Protein AF-A0A1J3ICI2-F1 (afdb_monomer)

Sequence (135 aa):
VYHFISNQNRPDQAFTTVRAKKTGKANAASGKIYVTIPPDHFGPIPPENDPIRNQGVLVGEFWADRLDCRQWGTHFPHVAGIAGQADYGSQSVTLSGGYADDEDHGEWFLYTGSGGRDLSGNKRTNKVQSSDQKF

Foldseek 3Di:
DDDDDDLVRFAPAWDADPPDPDDDNPRTAAGHQQFDDDLADADFFALVRRVPPSHGDDPPDDDPALSRCCSSSQHVDRQDQFRDDPVRDTRGGDDDPQDPPWADPPVDIDDDDDDQDDCPPPRRHDPDRNGDDDD

InterPro domains:
  IPR003105 SRA-YDG [PF02182] (54-135)
  IPR003105 SRA-YDG [PS51015] (52-135)
  IPR003105 SRA-YDG [SM00466] (47-133)
  IPR015947 PUA-like superfamily [SSF88697] (26-135)
  IPR036987 SRA-YDG superfamily [G3DSA:2.30.280.10] (23-135)
  IPR045134 UHRF1/2-like [PTHR14140] (3-135)

Organism: Noccaea caerulescens (NCBI:txid107243)

Radius of gyration: 16.66 Å; Cα contacts (8 Å, |Δi|>4): 184; chains: 1; bounding box: 38×37×40 Å

pLDDT: mean 94.21, std 7.14, range [47.41, 98.44]

Solvent-accessible surface area (backbone atoms only — not comparable to full-atom values): 8809 Å² total; per-residue (Å²): 135,87,83,82,75,56,58,89,77,39,51,85,52,67,43,69,56,96,81,44,87,52,74,76,73,82,46,36,44,63,28,27,58,62,41,67,69,60,99,80,49,71,74,80,53,50,31,89,32,18,81,82,77,59,67,35,64,59,94,87,72,83,62,96,45,46,45,56,34,24,20,60,58,70,38,67,50,69,76,60,49,64,34,67,44,96,92,81,47,69,54,33,75,57,93,75,81,84,50,91,78,47,43,84,68,84,91,51,67,49,79,67,80,71,77,20,48,74,45,74,90,82,45,92,72,58,96,57,78,74,49,80,64,73,136

Secondary structure (DSSP, 8-state):
------GGGS-SS-B--TT--SSGGGGPBP--------TT--S---GGG-TTTSS---TT---SSHHHHHHTTS---SS-SEEEETTTEEEEE---S-STT-EE-SS-EE-PPS--S--TTT-S--SS--S----

Structure (mmCIF, N/CA/C/O backbone):
data_AF-A0A1J3ICI2-F1
#
_entry.id   AF-A0A1J3ICI2-F1
#
loop_
_atom_site.group_PDB
_atom_site.id
_atom_site.type_symbol
_atom_site.label_atom_id
_atom_site.label_alt_id
_atom_site.label_comp_id
_atom_site.label_asym_id
_atom_site.label_entity_id
_atom_site.label_seq_id
_atom_site.pdbx_PDB_ins_code
_atom_site.Cartn_x
_atom_site.Cartn_y
_atom_site.Cartn_z
_atom_site.occupancy
_atom_site.B_iso_or_equiv
_atom_site.auth_seq_id
_atom_site.auth_comp_id
_atom_site.auth_asym_id
_atom_site.auth_atom_id
_atom_site.pdbx_PDB_model_num
ATOM 1 N N . VAL A 1 1 ? 18.390 8.713 20.439 1.00 47.41 1 VAL A N 1
ATOM 2 C CA . VAL A 1 1 ? 17.157 8.334 21.166 1.00 47.41 1 VAL A CA 1
ATOM 3 C C . VAL A 1 1 ? 16.081 7.995 20.143 1.00 47.41 1 VAL A C 1
ATOM 5 O O . VAL A 1 1 ? 15.664 8.881 19.402 1.00 47.41 1 VAL A O 1
ATOM 8 N N . TYR A 1 2 ? 15.715 6.718 20.014 1.00 47.56 2 TYR A N 1
ATOM 9 C CA . TYR A 1 2 ? 14.548 6.307 19.227 1.00 47.56 2 TYR A CA 1
ATOM 10 C C . TYR A 1 2 ? 13.304 6.576 20.077 1.00 47.56 2 TYR A C 1
ATOM 12 O O . TYR A 1 2 ? 13.127 5.957 21.120 1.00 47.56 2 TYR A O 1
ATOM 20 N N . HIS A 1 3 ? 12.474 7.535 19.671 1.00 65.88 3 HIS A N 1
ATOM 21 C CA . HIS A 1 3 ? 11.192 7.786 20.325 1.00 65.88 3 HIS A CA 1
ATOM 22 C C . HIS A 1 3 ? 10.152 6.846 19.715 1.00 65.88 3 HIS A C 1
ATOM 24 O O . HIS A 1 3 ? 9.651 7.098 18.620 1.00 65.88 3 HIS A O 1
ATOM 30 N N . PHE A 1 4 ? 9.867 5.738 20.394 1.00 76.12 4 PHE A N 1
ATOM 31 C CA . PHE A 1 4 ? 8.740 4.880 20.046 1.00 76.12 4 PHE A CA 1
ATOM 32 C C . PHE A 1 4 ? 7.447 5.512 20.576 1.00 76.12 4 PHE A C 1
ATOM 34 O O . PHE A 1 4 ? 7.332 5.780 21.770 1.00 76.12 4 PHE A O 1
ATOM 41 N N . ILE A 1 5 ? 6.482 5.756 19.688 1.00 79.56 5 ILE A N 1
ATOM 42 C CA . ILE A 1 5 ? 5.136 6.217 20.047 1.00 79.56 5 ILE A CA 1
ATOM 43 C C . ILE A 1 5 ? 4.195 5.026 19.887 1.00 79.56 5 ILE A C 1
ATOM 45 O O . ILE A 1 5 ? 4.022 4.516 18.772 1.00 79.56 5 ILE A O 1
ATOM 49 N N . SER A 1 6 ? 3.596 4.589 20.997 1.00 87.56 6 SER A N 1
ATOM 50 C CA . SER A 1 6 ? 2.562 3.552 20.986 1.00 87.56 6 SER A CA 1
ATOM 51 C C . SER A 1 6 ? 1.370 3.997 20.136 1.00 87.56 6 SER A C 1
ATOM 53 O O . SER A 1 6 ? 1.089 5.189 20.020 1.00 87.56 6 SER A O 1
ATOM 55 N N . ASN A 1 7 ? 0.648 3.048 19.538 1.00 91.12 7 ASN A N 1
ATOM 56 C CA . ASN A 1 7 ? -0.457 3.375 18.634 1.00 91.12 7 ASN A CA 1
ATOM 57 C C . ASN A 1 7 ? -1.531 4.264 19.290 1.00 91.12 7 ASN A C 1
ATOM 59 O O . ASN A 1 7 ? -2.015 5.198 18.663 1.00 91.12 7 ASN A O 1
ATOM 63 N N . GLN A 1 8 ? -1.848 4.020 20.567 1.00 88.31 8 GLN A N 1
ATOM 64 C CA . GLN A 1 8 ? -2.853 4.791 21.311 1.00 88.31 8 GLN A CA 1
ATOM 65 C C . GLN A 1 8 ? -2.457 6.254 21.543 1.00 88.31 8 GLN A C 1
ATOM 67 O O . GLN A 1 8 ? -3.330 7.093 21.724 1.00 88.31 8 GLN A O 1
ATOM 72 N N . ASN A 1 9 ? -1.158 6.558 21.503 1.00 91.81 9 ASN A N 1
ATOM 73 C CA . ASN A 1 9 ? -0.630 7.907 21.698 1.00 91.81 9 ASN A CA 1
ATOM 74 C C . ASN A 1 9 ? -0.414 8.651 20.370 1.00 91.81 9 ASN A C 1
ATOM 76 O O . ASN A 1 9 ? 0.126 9.758 20.368 1.00 91.81 9 ASN A O 1
ATOM 80 N N . ARG A 1 10 ? -0.769 8.044 19.230 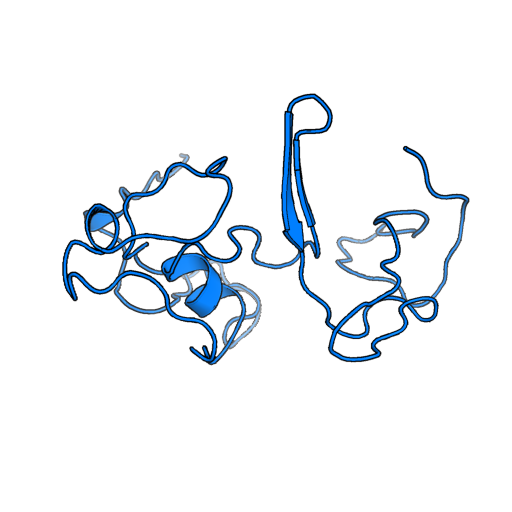1.00 92.88 10 ARG A N 1
ATOM 81 C CA . ARG A 1 10 ? -0.707 8.717 17.930 1.00 92.88 10 ARG A CA 1
ATOM 82 C C . ARG A 1 10 ? -1.951 9.585 17.731 1.00 92.88 10 ARG A C 1
ATOM 84 O O . ARG A 1 10 ? -3.032 9.178 18.148 1.00 92.88 10 ARG A O 1
ATOM 91 N N . PRO A 1 11 ? -1.816 10.744 17.067 1.00 94.94 11 PRO A N 1
ATOM 92 C CA . PRO A 1 11 ? -2.971 11.540 16.672 1.00 94.94 11 PRO A CA 1
ATOM 93 C C . PRO A 1 11 ? -3.835 10.783 15.657 1.00 94.94 11 PRO A C 1
ATOM 95 O O . PRO A 1 11 ? -3.353 9.888 14.960 1.00 94.94 11 PRO A O 1
ATOM 98 N N . ASP A 1 12 ? -5.098 11.184 15.539 1.00 95.00 12 ASP A N 1
ATOM 99 C CA . ASP A 1 12 ? -6.051 10.584 14.599 1.00 95.00 12 ASP A CA 1
ATOM 100 C C . ASP A 1 12 ? -5.674 10.807 13.134 1.00 95.00 12 ASP A C 1
ATOM 102 O O . ASP A 1 12 ? -6.020 10.017 12.272 1.00 95.00 12 ASP A O 1
ATOM 106 N N . GLN A 1 13 ? -4.939 11.869 12.832 1.00 94.56 13 GLN A N 1
ATOM 107 C CA . GLN A 1 13 ? -4.531 12.195 11.470 1.00 94.56 13 GLN A CA 1
ATOM 108 C C . GLN A 1 13 ? -3.021 12.058 11.315 1.00 94.56 13 GLN A C 1
ATOM 110 O O . GLN A 1 13 ? -2.262 12.121 12.289 1.00 94.56 13 GLN A O 1
ATOM 115 N N . ALA A 1 14 ? -2.568 11.898 10.073 1.00 94.50 14 ALA A N 1
ATOM 116 C CA . ALA A 1 14 ? -1.150 11.988 9.756 1.00 94.50 14 ALA A CA 1
ATOM 117 C C . ALA A 1 14 ? -0.544 13.300 10.283 1.00 94.50 14 ALA A C 1
ATOM 119 O O . ALA A 1 14 ? -1.146 14.370 10.182 1.00 94.50 14 ALA A O 1
ATOM 120 N N . PHE A 1 15 ? 0.671 13.222 10.823 1.00 94.00 15 PHE A N 1
ATOM 121 C CA . PHE A 1 15 ? 1.302 14.341 11.520 1.00 94.00 15 PHE A CA 1
ATOM 122 C C . PHE A 1 15 ? 2.764 14.507 11.123 1.00 94.00 15 PHE A C 1
ATOM 124 O O . PHE A 1 15 ? 3.460 13.550 10.784 1.00 94.00 15 PHE A O 1
ATOM 131 N N . THR A 1 16 ? 3.258 15.738 11.193 1.00 93.88 16 THR A N 1
ATOM 132 C CA . THR A 1 16 ? 4.672 16.062 10.985 1.00 93.88 16 THR A CA 1
ATOM 133 C C . THR A 1 16 ? 5.360 16.351 12.312 1.00 93.88 16 THR A C 1
ATOM 135 O O . THR A 1 16 ? 4.728 16.726 13.295 1.00 93.88 16 THR A O 1
ATOM 138 N N . 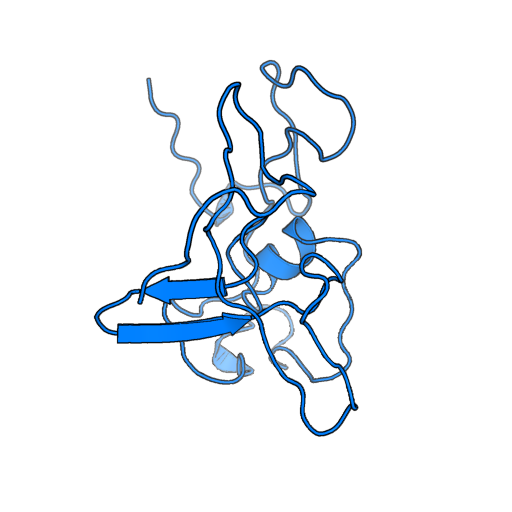THR A 1 17 ? 6.683 16.219 12.334 1.00 90.00 17 THR A N 1
ATOM 139 C CA . THR A 1 17 ? 7.510 16.662 13.466 1.00 90.00 17 THR A CA 1
ATOM 140 C C . THR A 1 17 ? 8.324 17.885 13.064 1.00 90.00 17 THR A C 1
ATOM 142 O O . THR A 1 17 ? 8.454 18.183 11.878 1.00 90.00 17 THR A O 1
ATOM 145 N N . VAL A 1 18 ? 8.975 18.531 14.033 1.00 91.06 18 VAL A N 1
ATOM 146 C CA . VAL A 1 18 ? 9.925 19.635 13.786 1.00 91.06 18 VAL A CA 1
ATOM 147 C C . VAL A 1 18 ? 11.100 19.254 12.869 1.00 91.06 18 VAL A C 1
ATOM 149 O O . VAL A 1 18 ? 11.820 20.124 12.397 1.00 91.06 18 VAL A O 1
ATOM 152 N N . ARG A 1 19 ? 11.313 17.955 12.605 1.00 89.56 19 ARG A N 1
ATOM 153 C CA . ARG A 1 19 ? 12.342 17.454 11.678 1.00 89.56 19 ARG A CA 1
ATOM 154 C C . ARG A 1 19 ? 11.880 17.412 10.219 1.00 89.56 19 ARG A C 1
ATOM 156 O O . ARG A 1 19 ? 12.698 17.116 9.347 1.00 89.56 19 ARG A O 1
ATOM 163 N N . ALA A 1 20 ? 10.592 17.626 9.949 1.00 92.44 20 ALA A N 1
ATOM 164 C CA . ALA A 1 20 ? 10.063 17.618 8.593 1.00 92.44 20 ALA A CA 1
ATOM 165 C C . ALA A 1 20 ? 10.727 18.731 7.770 1.00 92.44 20 ALA A C 1
ATOM 167 O O . ALA A 1 20 ? 10.742 19.890 8.171 1.00 92.44 20 ALA A O 1
ATOM 168 N N . LYS A 1 21 ? 11.295 18.361 6.619 1.00 93.00 21 LYS A N 1
ATOM 169 C CA . LYS A 1 21 ? 11.944 19.307 5.697 1.00 93.00 21 LYS A CA 1
ATOM 170 C C . LYS A 1 21 ? 11.001 19.762 4.587 1.00 93.00 21 LYS A C 1
ATOM 172 O O . LYS A 1 21 ? 11.202 20.820 4.006 1.00 93.00 21 LYS A O 1
ATOM 177 N N . LYS A 1 22 ? 10.008 18.934 4.263 1.00 91.88 22 LYS A N 1
ATOM 178 C CA . LYS A 1 22 ? 8.977 19.201 3.261 1.00 91.88 22 LYS A CA 1
ATOM 179 C C . LYS A 1 22 ? 7.641 19.468 3.941 1.00 91.88 22 LYS A C 1
ATOM 181 O O . LYS A 1 22 ? 7.339 18.870 4.972 1.00 91.88 22 LYS A O 1
ATOM 186 N N . THR A 1 23 ? 6.857 20.345 3.330 1.00 90.25 23 THR A N 1
ATOM 187 C CA . THR A 1 23 ? 5.504 20.690 3.765 1.00 90.25 23 THR A CA 1
ATOM 188 C C . THR A 1 23 ? 4.500 19.587 3.416 1.00 90.25 23 THR A C 1
ATOM 190 O O . THR A 1 23 ? 4.791 18.660 2.651 1.00 90.25 23 THR A O 1
ATOM 193 N N . GLY A 1 24 ? 3.303 19.683 3.999 1.00 91.56 24 GLY A N 1
ATOM 194 C CA . GLY A 1 24 ? 2.229 18.714 3.793 1.00 91.56 24 GLY A CA 1
ATOM 195 C C . GLY A 1 24 ? 2.590 17.313 4.296 1.00 91.56 24 GLY A C 1
ATOM 196 O O . GLY A 1 24 ? 3.344 17.149 5.255 1.00 91.56 24 GLY A O 1
ATOM 197 N N . LYS A 1 25 ? 2.059 16.283 3.627 1.00 93.38 25 LYS A N 1
ATOM 198 C CA . LYS A 1 25 ? 2.222 14.878 4.038 1.00 93.38 25 LYS A CA 1
ATOM 199 C C . LYS A 1 25 ? 3.514 14.210 3.534 1.00 93.38 25 LYS A C 1
ATOM 201 O O . LYS A 1 2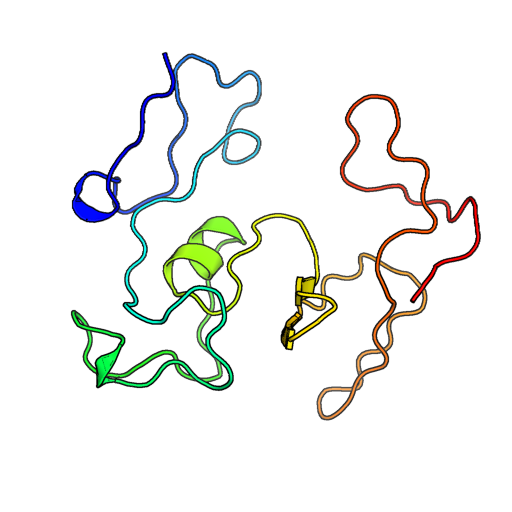5 ? 3.789 13.066 3.879 1.00 93.38 25 LYS A O 1
ATOM 206 N N . ALA A 1 26 ? 4.373 14.919 2.794 1.00 92.88 26 ALA A N 1
ATOM 207 C CA . ALA A 1 26 ? 5.595 14.348 2.207 1.00 92.88 26 ALA A CA 1
ATOM 208 C C . ALA A 1 26 ? 6.624 13.853 3.245 1.00 92.88 26 ALA A C 1
ATOM 210 O O . ALA A 1 26 ? 7.430 12.965 2.960 1.00 92.88 26 ALA A O 1
ATOM 211 N N . ASN A 1 27 ? 6.641 14.446 4.441 1.00 93.88 27 ASN A N 1
ATOM 212 C CA . ASN A 1 27 ? 7.458 14.005 5.579 1.00 93.88 27 ASN A CA 1
ATOM 213 C C . ASN A 1 27 ? 6.599 13.681 6.812 1.00 93.88 27 ASN A C 1
ATOM 215 O O . ASN A 1 27 ? 7.105 13.698 7.936 1.00 93.88 27 ASN A O 1
ATOM 219 N N . ALA A 1 28 ? 5.307 13.413 6.608 1.00 94.12 28 ALA A N 1
ATOM 220 C CA . ALA A 1 28 ? 4.417 13.033 7.691 1.00 94.12 28 ALA A CA 1
ATOM 221 C C . ALA A 1 28 ? 4.617 11.567 8.093 1.00 94.12 28 ALA A C 1
ATOM 223 O O . ALA A 1 28 ? 4.990 10.708 7.289 1.00 94.12 28 ALA A O 1
ATOM 224 N N . ALA A 1 29 ? 4.343 11.294 9.362 1.00 92.38 29 ALA A N 1
ATOM 225 C CA . ALA A 1 29 ? 4.122 9.962 9.884 1.00 92.38 29 ALA A CA 1
ATOM 226 C C . ALA A 1 29 ? 2.619 9.652 9.872 1.00 92.38 29 ALA A C 1
ATOM 228 O O . ALA A 1 29 ? 1.781 10.548 9.965 1.00 92.38 29 ALA A O 1
ATOM 229 N N . SER A 1 30 ? 2.292 8.364 9.776 1.00 93.56 30 SER A N 1
ATOM 230 C CA . SER A 1 30 ? 0.918 7.876 9.915 1.00 93.56 30 SER A CA 1
ATOM 231 C C . SER A 1 30 ? 0.354 8.224 11.286 1.00 93.56 30 SER A C 1
ATOM 233 O O . SER A 1 30 ? 1.066 8.100 12.288 1.00 93.56 30 SER A O 1
ATOM 235 N N . GLY A 1 31 ? -0.934 8.557 11.323 1.00 95.50 31 GLY A N 1
ATOM 236 C CA . GLY A 1 31 ? -1.696 8.645 12.561 1.00 95.50 31 GLY A CA 1
ATOM 237 C C . GLY A 1 31 ? -1.931 7.276 13.208 1.00 95.50 31 GLY A C 1
ATOM 238 O O . GLY A 1 31 ? -1.243 6.282 12.916 1.00 95.50 31 GLY A O 1
ATOM 239 N N . LYS A 1 32 ? -2.906 7.247 14.112 1.00 96.25 32 LYS A N 1
ATOM 240 C CA . LYS A 1 32 ? -3.390 6.061 14.816 1.00 96.25 32 LYS A CA 1
ATOM 241 C C . LYS A 1 32 ? -3.921 5.013 13.842 1.00 96.25 32 LYS A C 1
ATOM 243 O O . LYS A 1 32 ? -4.696 5.325 12.949 1.00 96.25 32 LYS A O 1
ATOM 248 N N . ILE A 1 33 ? -3.520 3.764 14.032 1.00 97.06 33 ILE A N 1
ATOM 249 C CA . ILE A 1 33 ? -4.100 2.618 13.331 1.00 97.06 33 ILE A CA 1
ATOM 250 C C . ILE A 1 33 ? -5.411 2.270 14.024 1.00 97.06 33 ILE A C 1
ATOM 252 O O . ILE A 1 33 ? -5.420 2.056 15.239 1.00 97.06 33 ILE A O 1
ATOM 256 N N . TYR A 1 34 ? -6.498 2.280 13.263 1.00 97.12 34 TYR A N 1
ATOM 257 C CA . TYR A 1 34 ? -7.856 2.075 13.758 1.00 97.12 34 TYR A CA 1
ATOM 258 C C . TYR A 1 34 ? -8.226 0.606 13.874 1.00 97.12 34 TYR A C 1
ATOM 260 O O . TYR A 1 34 ? -9.072 0.260 14.691 1.00 97.12 34 TYR A O 1
ATOM 268 N N . VAL A 1 35 ? -7.553 -0.243 13.104 1.00 97.69 35 VAL A N 1
ATOM 269 C CA . VAL A 1 35 ? -7.802 -1.680 13.078 1.00 97.69 35 VAL A CA 1
ATOM 270 C C . VAL A 1 35 ? -6.813 -2.448 13.949 1.00 97.69 35 VAL A C 1
ATOM 272 O O . VAL A 1 35 ? -5.716 -1.966 14.247 1.00 97.69 35 VAL A O 1
ATOM 275 N N . THR A 1 36 ? -7.195 -3.655 14.358 1.00 97.69 36 THR A N 1
ATOM 276 C CA . THR A 1 36 ? -6.386 -4.511 15.244 1.00 97.69 36 THR A CA 1
ATOM 277 C C . THR A 1 36 ? -5.772 -5.723 14.546 1.00 97.69 36 THR A C 1
ATOM 279 O O . THR A 1 36 ? -5.152 -6.546 15.217 1.00 97.69 36 THR A O 1
ATOM 282 N N . ILE A 1 37 ? -5.907 -5.830 13.218 1.00 98.25 37 ILE A N 1
ATOM 283 C CA . ILE A 1 37 ? -5.250 -6.891 12.447 1.00 98.25 37 ILE A CA 1
ATOM 284 C C . ILE A 1 37 ? -3.719 -6.826 12.591 1.00 98.25 37 ILE A C 1
ATOM 286 O O . ILE A 1 37 ? -3.151 -5.728 12.700 1.00 98.25 37 ILE A O 1
ATOM 290 N N . PRO A 1 38 ? -3.024 -7.976 12.573 1.00 96.94 38 PRO A N 1
ATOM 291 C CA . PRO A 1 38 ? -1.571 -7.980 12.526 1.00 96.94 38 PRO A CA 1
ATOM 292 C C . PRO A 1 38 ? -1.054 -7.476 11.158 1.00 96.94 38 PRO A C 1
ATOM 294 O O . PRO A 1 38 ? -1.790 -7.494 10.169 1.00 96.94 38 PRO A O 1
ATOM 297 N N . PRO A 1 39 ? 0.208 -7.006 11.066 1.00 94.50 39 PRO A N 1
ATOM 298 C CA . PRO A 1 39 ? 0.771 -6.466 9.822 1.00 94.50 39 PRO A CA 1
ATOM 299 C C . PRO A 1 39 ? 0.813 -7.441 8.639 1.00 94.50 39 PRO A C 1
ATOM 301 O O . PRO A 1 39 ? 0.952 -7.005 7.499 1.00 94.50 39 PRO A O 1
ATOM 304 N N . ASP A 1 40 ? 0.747 -8.735 8.926 1.00 96.44 40 ASP A N 1
ATOM 305 C CA . ASP A 1 40 ? 0.834 -9.865 8.006 1.00 96.44 40 ASP A CA 1
ATOM 306 C C . ASP A 1 40 ? -0.523 -10.572 7.803 1.00 96.44 40 ASP A C 1
ATOM 308 O O . ASP A 1 40 ? -0.580 -11.667 7.246 1.00 96.44 40 ASP A O 1
ATOM 312 N N . HIS A 1 41 ? -1.625 -9.939 8.220 1.00 98.00 41 HIS A N 1
ATOM 313 C CA . HIS A 1 41 ? -2.989 -10.440 8.034 1.00 98.00 41 HIS A CA 1
ATOM 314 C C . HIS A 1 41 ? -3.341 -10.647 6.559 1.00 98.00 41 HIS A C 1
ATOM 316 O O . HIS A 1 41 ? -3.213 -9.727 5.752 1.00 98.00 41 HIS A O 1
ATOM 322 N N . PHE A 1 42 ? -3.851 -11.832 6.222 1.00 98.25 42 PHE A N 1
ATOM 323 C CA . PHE A 1 42 ? -4.402 -12.129 4.902 1.00 98.25 42 PHE A CA 1
ATOM 324 C C . PHE A 1 42 ? -5.922 -11.976 4.879 1.00 98.25 42 PHE A C 1
ATOM 326 O O . PHE A 1 42 ? -6.622 -12.424 5.786 1.00 98.25 42 PHE A O 1
ATOM 333 N N . GLY A 1 43 ? -6.433 -11.435 3.773 1.00 97.81 43 GLY A N 1
ATOM 334 C CA . GLY A 1 43 ? -7.865 -11.307 3.525 1.00 97.81 43 GLY A CA 1
ATOM 335 C C . GLY A 1 43 ? -8.462 -9.983 4.017 1.00 97.81 43 GLY A C 1
ATOM 336 O O . GLY A 1 43 ? -7.730 -9.050 4.358 1.00 97.81 43 GLY A O 1
ATOM 337 N N . PRO A 1 44 ? -9.801 -9.867 4.005 1.00 98.06 44 PRO A N 1
ATOM 338 C CA . PRO A 1 44 ? -10.490 -8.651 4.422 1.00 98.06 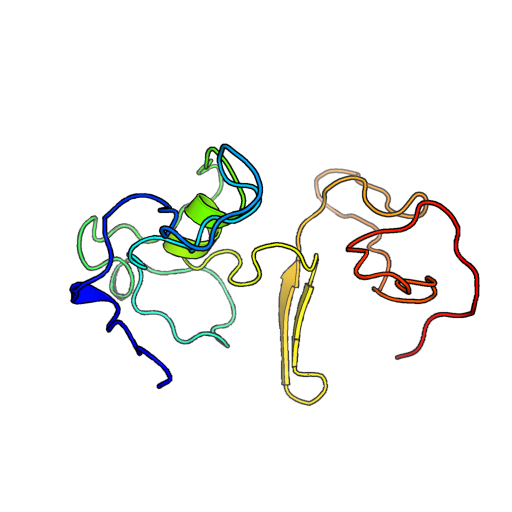44 PRO A CA 1
ATOM 339 C C . PRO A 1 44 ? -10.276 -8.373 5.912 1.00 98.06 44 PRO A C 1
ATOM 341 O O . PRO A 1 44 ? -9.988 -9.279 6.695 1.00 98.06 44 PRO A O 1
ATOM 344 N N . ILE A 1 45 ? -10.454 -7.113 6.308 1.00 98.44 45 ILE A N 1
ATOM 345 C CA . ILE A 1 45 ? -10.455 -6.712 7.717 1.00 98.44 45 ILE A CA 1
ATOM 346 C C . ILE A 1 45 ? -11.882 -6.859 8.252 1.00 98.44 45 ILE A C 1
ATOM 348 O O . ILE A 1 45 ? -12.759 -6.111 7.806 1.00 98.44 45 ILE A O 1
ATOM 352 N N . PRO A 1 46 ? -12.140 -7.794 9.178 1.00 98.12 46 PRO A N 1
ATOM 353 C CA . PRO A 1 46 ? -13.491 -8.095 9.630 1.00 98.12 46 PRO A CA 1
ATOM 354 C C . PRO A 1 46 ? -13.942 -7.171 10.789 1.00 98.12 46 PRO A C 1
ATOM 356 O O . PRO A 1 46 ? -13.113 -6.457 11.367 1.00 98.12 46 PRO A O 1
ATOM 359 N N . PRO A 1 47 ? -15.245 -7.156 11.140 1.00 98.38 47 PRO A N 1
ATOM 360 C CA . PRO A 1 47 ? -15.809 -6.339 12.222 1.00 98.38 47 PRO A CA 1
ATOM 361 C C . PRO A 1 47 ? -15.073 -6.412 13.560 1.00 98.38 47 PRO A C 1
ATOM 363 O O . PRO A 1 47 ? -14.831 -5.379 14.182 1.00 98.38 47 PRO A O 1
ATOM 366 N N . GLU A 1 48 ? -14.644 -7.602 13.976 1.00 98.12 48 GLU A N 1
ATOM 367 C CA . GLU A 1 48 ? -13.910 -7.834 15.223 1.00 98.12 48 GLU A CA 1
ATOM 368 C C . GLU A 1 48 ? -12.552 -7.121 15.272 1.00 98.12 48 GLU A C 1
ATOM 370 O O . GLU A 1 48 ? -12.013 -6.873 16.355 1.00 98.12 48 GLU A O 1
ATOM 375 N N . ASN A 1 49 ? -12.009 -6.756 14.106 1.00 98.31 49 ASN A N 1
ATOM 376 C CA . ASN A 1 49 ? -10.784 -5.983 13.995 1.00 98.31 49 ASN A CA 1
ATOM 377 C C . ASN A 1 49 ? -11.009 -4.485 13.783 1.00 98.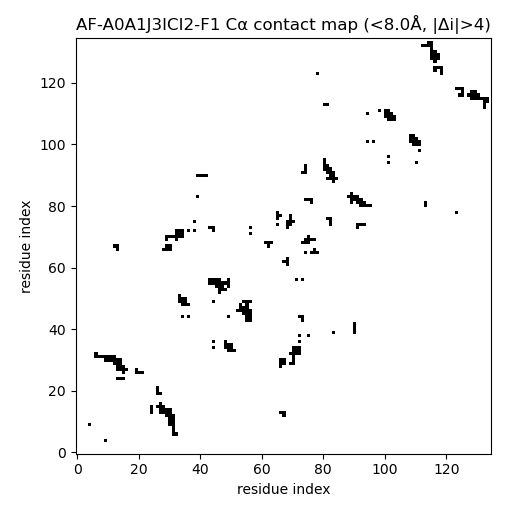31 49 ASN A C 1
ATOM 379 O O . ASN A 1 49 ? -10.028 -3.747 13.705 1.00 98.31 49 ASN A O 1
ATOM 383 N N . ASP A 1 50 ? -12.257 -4.027 13.738 1.00 97.50 50 ASP A N 1
ATOM 384 C CA . ASP A 1 50 ? -12.647 -2.619 13.732 1.00 97.50 50 ASP A CA 1
ATOM 385 C C . ASP A 1 50 ? -13.345 -2.279 15.063 1.00 97.50 50 ASP A C 1
ATOM 387 O O . ASP A 1 50 ? -14.573 -2.214 15.136 1.00 97.50 50 ASP A O 1
ATOM 391 N N . PRO A 1 51 ? -12.584 -2.064 16.150 1.00 96.25 51 PRO A N 1
ATOM 392 C CA . PRO A 1 51 ? -13.133 -1.945 17.500 1.00 96.25 51 PRO A CA 1
ATOM 393 C C . PRO A 1 51 ? -14.024 -0.714 17.714 1.00 96.25 51 PRO A C 1
ATOM 395 O O . PRO A 1 51 ? -14.673 -0.618 18.752 1.00 96.25 51 PRO A O 1
ATOM 398 N N . ILE A 1 52 ? -14.019 0.250 16.787 1.00 93.94 52 ILE A N 1
ATOM 399 C CA . ILE A 1 52 ? -14.793 1.490 16.915 1.00 93.94 52 ILE A CA 1
ATOM 400 C C . ILE A 1 52 ? -16.089 1.397 16.113 1.00 93.94 52 ILE A C 1
ATOM 402 O O . ILE A 1 52 ? -17.149 1.717 16.650 1.00 93.94 52 ILE A O 1
ATOM 406 N N . ARG A 1 53 ? -16.023 0.982 14.840 1.00 96.75 53 ARG A N 1
ATOM 407 C CA . ARG A 1 53 ? -17.212 0.939 13.970 1.00 96.75 53 ARG A CA 1
ATOM 408 C C . ARG A 1 53 ? -17.904 -0.424 13.992 1.00 96.75 53 ARG A C 1
ATOM 410 O O . ARG A 1 53 ? -19.082 -0.492 13.663 1.00 96.75 53 ARG A O 1
ATOM 417 N N . ASN A 1 54 ? -17.190 -1.489 14.373 1.00 97.81 54 ASN A N 1
ATOM 418 C CA . ASN A 1 54 ? -17.667 -2.876 14.383 1.00 97.81 54 ASN A CA 1
ATOM 419 C C . ASN A 1 54 ? -18.314 -3.297 13.047 1.00 97.81 54 ASN A C 1
ATOM 421 O O . ASN A 1 54 ? -19.346 -3.965 13.022 1.00 97.81 54 ASN A O 1
ATOM 425 N N . GLN A 1 55 ? -17.720 -2.865 11.930 1.00 97.69 55 GLN A N 1
ATOM 426 C CA . GLN A 1 55 ? -18.188 -3.185 10.573 1.00 97.69 55 GLN A CA 1
ATOM 427 C C . GLN A 1 55 ? -17.103 -3.833 9.699 1.00 97.69 55 GLN A C 1
ATOM 429 O O . GLN A 1 55 ? -17.423 -4.482 8.708 1.00 97.69 55 GLN A O 1
ATOM 434 N N . GLY A 1 56 ? -15.828 -3.670 10.067 1.00 97.94 56 GLY A N 1
ATOM 435 C CA . GLY A 1 56 ? -14.685 -4.062 9.250 1.00 97.94 56 GLY A CA 1
ATOM 436 C C . GLY A 1 56 ? -14.312 -2.975 8.245 1.00 97.94 56 GLY A C 1
ATOM 437 O O . GLY A 1 56 ? -14.731 -1.824 8.369 1.00 97.94 56 GLY A O 1
ATOM 438 N N . VAL A 1 57 ? -13.504 -3.330 7.249 1.00 98.06 57 VAL A N 1
ATOM 439 C CA . VAL A 1 57 ? -13.252 -2.461 6.091 1.00 98.06 57 VAL A CA 1
ATOM 440 C C . VAL A 1 57 ? -13.964 -3.045 4.884 1.00 98.06 57 VAL A C 1
ATOM 442 O O . VAL A 1 57 ? -13.664 -4.162 4.458 1.00 98.06 57 VAL A O 1
ATOM 445 N N . LEU A 1 58 ? -14.915 -2.286 4.347 1.00 97.94 58 LEU A N 1
ATOM 446 C CA . LEU A 1 58 ? -15.772 -2.724 3.253 1.00 97.94 58 LEU A CA 1
ATOM 447 C C . LEU A 1 58 ? -15.172 -2.367 1.888 1.00 97.94 58 LEU A C 1
ATOM 449 O O . LEU A 1 58 ? -14.483 -1.359 1.719 1.00 97.94 58 LEU A O 1
ATOM 453 N N . VAL A 1 59 ? -15.476 -3.189 0.881 1.00 98.12 59 VAL A N 1
ATOM 454 C CA . VAL A 1 59 ? -15.154 -2.874 -0.517 1.00 98.12 59 VAL A CA 1
ATOM 455 C C . VAL A 1 59 ? -15.868 -1.581 -0.917 1.00 98.12 59 VAL A C 1
ATOM 457 O O . VAL A 1 59 ? -17.055 -1.412 -0.647 1.00 98.12 59 VAL A O 1
ATOM 460 N N . GLY A 1 60 ? -15.138 -0.671 -1.565 1.00 97.56 60 GLY A N 1
ATOM 461 C CA . GLY A 1 60 ? -15.640 0.648 -1.959 1.00 97.56 60 GLY A CA 1
ATOM 462 C C . GLY A 1 60 ? -15.362 1.764 -0.947 1.00 97.56 60 GLY A C 1
ATOM 463 O O . GLY A 1 60 ? -15.634 2.925 -1.254 1.00 97.56 60 GLY A O 1
ATOM 464 N N . GLU A 1 61 ? -14.789 1.460 0.225 1.00 97.62 61 GLU A N 1
ATOM 465 C CA . GLU A 1 61 ? -14.242 2.501 1.100 1.00 97.62 61 GLU A CA 1
ATOM 466 C C . GLU A 1 61 ? -13.095 3.252 0.406 1.00 97.62 61 GLU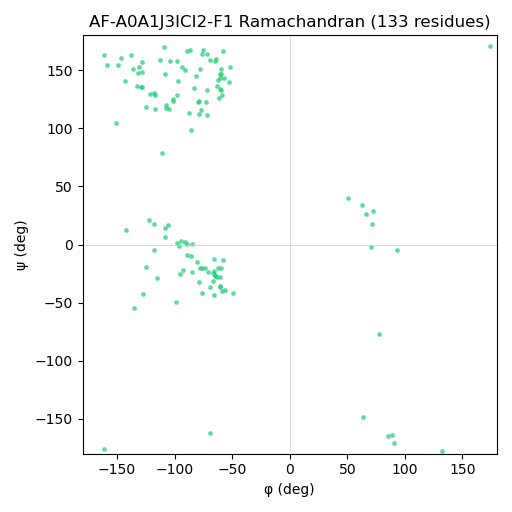 A C 1
ATOM 468 O O . GLU A 1 61 ? -12.282 2.674 -0.318 1.00 97.62 61 GLU A O 1
ATOM 473 N N . PHE A 1 62 ? -13.037 4.564 0.632 1.00 97.25 62 PHE A N 1
ATOM 474 C CA . PHE A 1 62 ? -12.029 5.444 0.056 1.00 97.25 62 PHE A CA 1
ATOM 475 C C . PHE A 1 62 ? -11.352 6.272 1.144 1.00 97.25 62 PHE A C 1
ATOM 477 O O . PHE A 1 62 ? -11.957 6.661 2.144 1.00 97.25 62 PHE A O 1
ATOM 484 N N . TRP A 1 63 ? -10.080 6.579 0.911 1.00 96.00 63 TRP A N 1
ATOM 485 C CA . TRP A 1 63 ? -9.247 7.370 1.808 1.00 96.00 63 TRP A CA 1
ATOM 486 C C . TRP A 1 63 ? -8.544 8.462 1.017 1.00 96.00 63 TRP A C 1
ATOM 488 O O . TRP A 1 63 ? -8.282 8.299 -0.175 1.00 96.00 63 TRP A O 1
ATOM 498 N N . ALA A 1 64 ? -8.222 9.575 1.676 1.00 94.75 64 ALA A N 1
ATOM 499 C CA . ALA A 1 64 ? -7.622 10.714 0.990 1.00 94.75 64 ALA A CA 1
ATOM 500 C C . ALA A 1 64 ? -6.212 10.400 0.459 1.00 94.75 64 ALA A C 1
ATOM 502 O O . ALA A 1 64 ? -5.804 10.946 -0.565 1.00 94.75 64 ALA A O 1
ATOM 503 N N . ASP A 1 65 ? -5.463 9.530 1.146 1.00 95.50 65 ASP A N 1
ATOM 504 C CA . ASP A 1 65 ? -4.118 9.129 0.743 1.00 95.50 65 ASP A CA 1
ATOM 505 C C . ASP A 1 65 ? -3.643 7.815 1.391 1.00 95.50 65 ASP A C 1
ATOM 507 O O . ASP A 1 65 ? -4.361 7.122 2.114 1.00 95.50 65 ASP A O 1
ATOM 511 N N . ARG A 1 66 ? -2.380 7.469 1.112 1.00 97.12 66 ARG A N 1
ATOM 512 C CA . ARG A 1 66 ? -1.708 6.251 1.580 1.00 97.12 66 ARG A CA 1
ATOM 513 C C . ARG A 1 66 ? -1.470 6.204 3.089 1.00 97.12 66 ARG A C 1
ATOM 515 O O . ARG A 1 66 ? -1.323 5.105 3.619 1.00 97.12 66 ARG A O 1
ATOM 522 N N . LEU A 1 67 ? -1.395 7.342 3.783 1.00 96.94 67 LEU A N 1
ATOM 523 C CA . LEU A 1 67 ? -1.282 7.346 5.245 1.00 96.94 67 LEU A CA 1
ATOM 524 C C . LEU A 1 67 ? -2.638 7.028 5.870 1.00 96.94 67 LEU A C 1
ATOM 526 O O . LEU A 1 67 ? -2.689 6.199 6.773 1.00 96.94 67 LEU A O 1
ATOM 530 N N . ASP A 1 68 ? -3.717 7.592 5.337 1.00 96.00 68 ASP A N 1
ATOM 531 C CA . ASP A 1 68 ? -5.074 7.305 5.805 1.00 96.00 68 ASP A CA 1
ATOM 532 C C . ASP A 1 68 ? -5.460 5.837 5.517 1.00 96.00 68 ASP A C 1
ATOM 534 O O . ASP A 1 68 ? -5.933 5.132 6.409 1.00 96.00 68 ASP A O 1
ATOM 538 N N . CYS A 1 69 ? -5.153 5.317 4.320 1.00 96.88 69 CYS A N 1
ATOM 539 C CA . CYS A 1 69 ? -5.340 3.896 3.983 1.00 96.88 69 CYS A CA 1
ATOM 540 C C . CYS A 1 69 ? -4.555 2.970 4.931 1.00 96.88 69 CYS A C 1
ATOM 542 O O . CYS A 1 69 ? -5.063 1.952 5.407 1.00 96.88 69 CYS A O 1
ATOM 544 N N . ARG A 1 70 ? -3.324 3.361 5.286 1.00 97.31 70 ARG A N 1
ATOM 545 C CA . ARG A 1 70 ? -2.510 2.643 6.270 1.00 97.31 70 ARG A CA 1
ATOM 546 C C . ARG A 1 70 ? -3.178 2.587 7.649 1.00 97.31 70 ARG A C 1
ATOM 548 O O . ARG A 1 70 ? -2.993 1.592 8.352 1.00 97.31 70 ARG A O 1
ATOM 555 N N . GLN A 1 71 ? -3.886 3.635 8.071 1.00 97.44 71 GLN A N 1
ATOM 556 C CA . GLN A 1 71 ? -4.575 3.658 9.368 1.00 97.44 71 GLN A CA 1
ATOM 557 C C . GLN A 1 71 ? -5.695 2.619 9.448 1.00 97.44 71 GLN A C 1
ATOM 559 O O . GLN A 1 71 ? -5.951 2.091 10.528 1.00 97.44 71 GLN A O 1
ATOM 564 N N . TRP A 1 72 ? -6.279 2.259 8.307 1.00 97.50 72 TRP A N 1
ATOM 565 C CA . TRP A 1 72 ? -7.287 1.207 8.186 1.00 97.50 72 TRP A CA 1
ATOM 566 C C . TRP A 1 72 ? -6.711 -0.179 7.887 1.00 97.50 72 TRP A C 1
ATOM 568 O O . TRP A 1 72 ? -7.463 -1.130 7.758 1.00 97.50 72 TRP A O 1
ATOM 578 N N . GLY A 1 73 ? -5.386 -0.328 7.812 1.00 96.94 73 GLY A N 1
ATOM 579 C CA . GLY A 1 73 ? -4.712 -1.623 7.662 1.00 96.94 73 GLY A CA 1
ATOM 580 C C . GLY A 1 73 ? -4.877 -2.309 6.306 1.00 96.94 73 GLY A C 1
ATOM 581 O O . GLY A 1 73 ? -4.240 -3.330 6.078 1.00 96.94 73 GLY A O 1
ATOM 582 N N . THR A 1 74 ? -5.641 -1.733 5.375 1.00 97.25 74 THR A N 1
ATOM 583 C CA . THR A 1 74 ? -5.822 -2.271 4.016 1.00 97.25 74 THR A CA 1
ATOM 584 C C . THR A 1 74 ? -4.495 -2.358 3.264 1.00 97.25 74 THR A C 1
ATOM 586 O O . THR A 1 74 ? -4.239 -3.308 2.525 1.00 97.25 74 THR A O 1
ATOM 589 N N . HIS A 1 75 ? -3.607 -1.384 3.481 1.00 98.00 75 HIS A N 1
ATOM 590 C CA . HIS A 1 75 ? -2.254 -1.426 2.948 1.00 98.00 75 HIS A CA 1
ATOM 591 C C . HIS A 1 75 ? -1.274 -0.666 3.851 1.00 98.00 75 HIS A C 1
ATOM 593 O O . HIS A 1 75 ? -1.239 0.565 3.886 1.00 98.00 75 HIS A O 1
ATOM 599 N N . PHE A 1 76 ? -0.465 -1.405 4.615 1.00 97.44 76 PHE A N 1
ATOM 600 C CA . PHE A 1 76 ? 0.426 -0.826 5.624 1.00 97.44 76 PHE A CA 1
ATOM 601 C C . PHE A 1 76 ? 1.613 -0.006 5.090 1.00 97.44 76 PHE A C 1
ATOM 603 O O . PHE A 1 76 ? 1.985 0.979 5.743 1.00 97.44 76 PHE A O 1
ATOM 610 N N . PRO A 1 77 ? 2.260 -0.361 3.964 1.00 96.81 77 PRO A N 1
ATOM 611 C CA . PRO A 1 77 ? 3.285 0.487 3.377 1.00 96.81 77 PRO A CA 1
ATOM 612 C C . PRO A 1 77 ? 2.696 1.830 2.939 1.00 96.81 77 PRO A C 1
ATOM 614 O O . PRO A 1 77 ? 1.654 1.893 2.302 1.00 96.81 77 PRO A O 1
ATOM 617 N N . HIS A 1 78 ? 3.386 2.933 3.224 1.00 93.44 78 HIS A N 1
ATOM 618 C CA . HIS A 1 78 ? 2.944 4.265 2.783 1.00 93.44 78 HIS A CA 1
ATOM 619 C C . HIS A 1 78 ? 3.472 4.677 1.394 1.00 93.44 78 HIS A C 1
ATOM 621 O O . HIS A 1 78 ? 3.076 5.715 0.875 1.00 93.44 78 HIS A O 1
ATOM 627 N N . VAL A 1 79 ? 4.395 3.897 0.814 1.00 95.50 79 VAL A N 1
ATOM 628 C CA . VAL A 1 79 ? 5.072 4.203 -0.461 1.00 95.50 79 VAL A CA 1
ATOM 629 C C . VAL A 1 79 ? 5.132 2.973 -1.361 1.00 95.50 79 VAL A C 1
ATOM 631 O O . VAL A 1 79 ? 4.694 3.051 -2.502 1.00 95.50 79 VAL A O 1
ATOM 634 N N . ALA A 1 80 ? 5.676 1.851 -0.870 1.00 96.44 80 ALA A N 1
ATOM 635 C CA . ALA A 1 80 ? 5.822 0.630 -1.665 1.00 96.44 80 ALA A CA 1
ATOM 636 C C . ALA A 1 80 ? 4.467 0.161 -2.213 1.00 96.44 80 ALA A C 1
ATOM 638 O O . ALA A 1 80 ? 3.464 0.301 -1.526 1.00 96.44 80 ALA A O 1
ATOM 639 N N . GLY A 1 81 ? 4.434 -0.370 -3.436 1.00 97.31 81 GLY A N 1
ATOM 640 C CA . GLY A 1 81 ? 3.189 -0.862 -4.035 1.00 97.31 81 GLY A CA 1
ATOM 641 C C . GLY A 1 81 ? 2.747 -2.230 -3.512 1.00 97.31 81 GLY A C 1
ATOM 642 O O . GLY A 1 81 ? 1.582 -2.570 -3.626 1.00 97.31 81 GLY A O 1
ATOM 643 N N . ILE A 1 82 ? 3.665 -3.004 -2.927 1.00 97.94 82 ILE A N 1
ATOM 644 C CA . ILE A 1 82 ? 3.434 -4.366 -2.433 1.00 97.94 82 ILE A CA 1
ATOM 645 C C . ILE A 1 82 ? 3.677 -4.376 -0.921 1.00 97.94 82 ILE A C 1
ATOM 647 O O . ILE A 1 82 ? 4.714 -3.892 -0.455 1.00 97.94 82 ILE A O 1
ATOM 651 N N . ALA A 1 83 ? 2.731 -4.925 -0.164 1.00 97.94 83 ALA A N 1
ATOM 652 C CA . ALA A 1 83 ? 2.903 -5.315 1.230 1.00 97.94 83 ALA A CA 1
ATOM 653 C C . ALA A 1 83 ? 3.110 -6.831 1.276 1.00 97.94 83 ALA A C 1
ATOM 655 O O . ALA A 1 83 ? 2.283 -7.567 0.737 1.00 97.94 83 ALA A O 1
ATOM 656 N N . GLY A 1 84 ? 4.218 -7.294 1.851 1.00 96.62 84 GLY A N 1
ATOM 657 C CA . GLY A 1 84 ? 4.530 -8.718 1.890 1.00 96.62 84 GLY A CA 1
ATOM 658 C C . GLY A 1 84 ? 5.900 -9.044 2.458 1.00 96.62 84 GLY A C 1
ATOM 659 O O . GLY A 1 84 ? 6.741 -8.162 2.661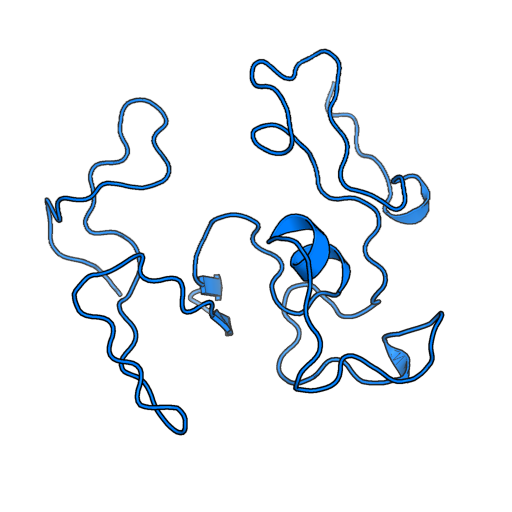 1.00 96.62 84 GLY A O 1
ATOM 660 N N . GLN A 1 85 ? 6.112 -10.337 2.669 1.00 96.44 85 GLN A N 1
ATOM 661 C CA . GLN A 1 85 ? 7.378 -10.947 3.052 1.00 96.44 85 GLN A CA 1
ATOM 662 C C . GLN A 1 85 ? 7.668 -12.091 2.079 1.00 96.44 85 GLN A C 1
ATOM 664 O O . GLN A 1 85 ? 6.772 -12.868 1.750 1.00 96.44 85 GLN A O 1
ATOM 669 N N . ALA A 1 86 ? 8.910 -12.187 1.603 1.00 95.62 86 ALA A N 1
ATOM 670 C CA . ALA A 1 86 ? 9.291 -13.134 0.552 1.00 95.62 86 ALA A CA 1
ATOM 671 C C . ALA A 1 86 ? 9.052 -14.608 0.937 1.00 95.62 86 ALA A C 1
ATOM 673 O O . ALA A 1 86 ? 8.804 -15.438 0.071 1.00 95.62 86 ALA A O 1
ATOM 674 N N . ASP A 1 87 ? 9.106 -14.920 2.231 1.00 96.69 87 ASP A N 1
ATOM 675 C CA . ASP A 1 87 ? 8.936 -16.254 2.810 1.00 96.69 87 ASP A CA 1
ATOM 676 C C . ASP A 1 87 ? 7.510 -16.552 3.307 1.00 96.69 87 ASP A C 1
ATOM 678 O O . ASP A 1 87 ? 7.252 -17.661 3.771 1.00 96.69 87 ASP A O 1
ATOM 682 N N . TYR A 1 88 ? 6.581 -15.595 3.198 1.00 96.50 88 TYR A N 1
ATOM 683 C CA . TYR A 1 88 ? 5.214 -15.735 3.715 1.00 96.50 88 TYR A CA 1
ATOM 684 C C . TYR A 1 88 ? 4.137 -15.430 2.666 1.00 96.50 88 TYR A C 1
ATOM 686 O O . TYR A 1 88 ? 3.161 -16.167 2.543 1.00 96.50 88 TYR A O 1
ATOM 694 N N . GLY A 1 89 ? 4.326 -14.372 1.875 1.00 96.94 89 GLY A N 1
ATOM 695 C CA . GLY A 1 89 ? 3.407 -13.939 0.824 1.00 96.94 89 GLY A CA 1
ATOM 696 C C . GLY A 1 89 ? 3.107 -12.441 0.875 1.00 96.94 89 GLY A C 1
ATOM 697 O O . GLY A 1 89 ? 3.658 -11.702 1.692 1.00 96.94 89 GLY A O 1
ATOM 698 N N . SER A 1 90 ? 2.240 -11.985 -0.032 1.00 97.81 90 SER A N 1
ATOM 699 C CA . SER A 1 90 ? 1.817 -10.585 -0.122 1.00 97.81 90 SER A CA 1
ATOM 700 C C . SER A 1 90 ? 0.381 -10.408 0.357 1.00 97.81 90 SER A C 1
ATOM 702 O O . SER A 1 90 ? -0.536 -10.994 -0.213 1.00 97.81 90 SER A O 1
ATOM 704 N N . GLN A 1 91 ? 0.188 -9.587 1.392 1.00 97.88 91 GLN A N 1
ATOM 705 C CA . GLN A 1 91 ? -1.130 -9.326 1.977 1.00 97.88 91 GLN A CA 1
ATOM 706 C C . GLN A 1 91 ? -1.952 -8.330 1.156 1.00 97.88 91 GLN A C 1
ATOM 708 O O . GLN A 1 91 ? -3.176 -8.423 1.127 1.00 97.88 91 GLN A O 1
ATOM 713 N N . SER A 1 92 ? -1.299 -7.363 0.503 1.00 98.25 92 SER A N 1
ATOM 714 C CA . SER A 1 92 ? -1.982 -6.400 -0.363 1.00 98.25 92 SER A CA 1
ATOM 715 C C . SER A 1 92 ? -1.056 -5.733 -1.376 1.00 98.25 92 SER A C 1
ATOM 717 O O . SER A 1 92 ? 0.147 -5.572 -1.154 1.00 98.25 92 SER A O 1
ATOM 719 N N . VAL A 1 93 ? -1.653 -5.282 -2.479 1.00 97.75 93 VAL A N 1
ATOM 720 C CA . VAL A 1 93 ? -1.000 -4.515 -3.546 1.00 97.75 93 VAL A CA 1
ATOM 721 C C . VAL A 1 93 ? -1.780 -3.236 -3.852 1.00 97.75 93 VAL A C 1
ATOM 723 O O . VAL A 1 93 ? -2.973 -3.152 -3.565 1.00 97.75 93 VAL A O 1
ATOM 726 N N . THR A 1 94 ? -1.120 -2.232 -4.432 1.00 96.81 94 THR A N 1
ATOM 727 C CA . THR A 1 94 ? -1.762 -0.983 -4.872 1.00 96.81 94 THR A CA 1
ATOM 728 C C . THR A 1 94 ? -1.496 -0.713 -6.348 1.00 96.81 94 T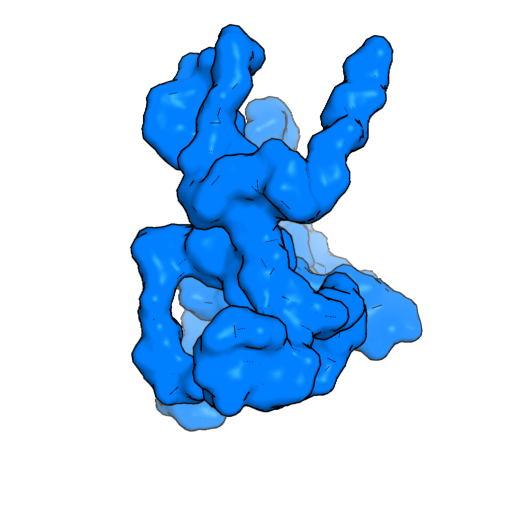HR A C 1
ATOM 730 O O . THR A 1 94 ? -0.353 -0.446 -6.726 1.00 96.81 94 THR A O 1
ATOM 733 N N . LEU A 1 95 ? -2.551 -0.671 -7.160 1.00 95.75 95 LEU A N 1
ATOM 734 C CA . LEU A 1 95 ? -2.505 -0.164 -8.532 1.00 95.75 95 LEU A CA 1
ATOM 735 C C . LEU A 1 95 ? -2.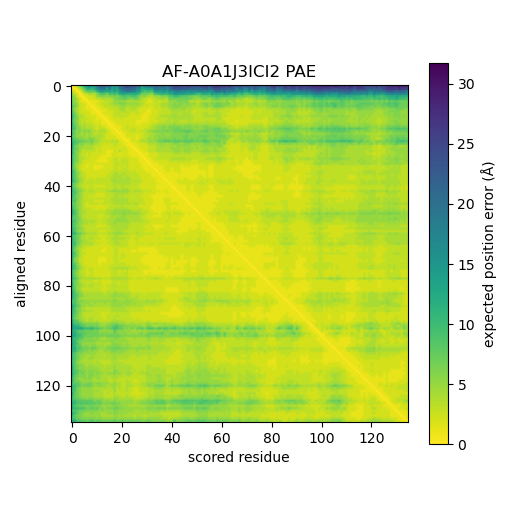487 1.370 -8.506 1.00 95.75 95 LEU A C 1
ATOM 737 O O . LEU A 1 95 ? -3.408 2.005 -7.998 1.00 95.75 95 LEU A O 1
ATOM 741 N N . SER A 1 96 ? -1.397 1.977 -8.979 1.00 92.69 96 SER A N 1
ATOM 742 C CA . SER A 1 96 ? -1.190 3.436 -8.883 1.00 92.69 96 SER A CA 1
ATOM 743 C C . SER A 1 96 ? -0.520 4.066 -10.110 1.00 92.69 96 SER A C 1
ATOM 745 O O . SER A 1 96 ? -0.067 5.209 -10.042 1.00 92.69 96 SER A O 1
ATOM 747 N N . GLY A 1 97 ? -0.429 3.330 -11.225 1.00 89.38 97 GLY A N 1
ATOM 748 C CA . GLY A 1 97 ? 0.222 3.800 -12.457 1.00 89.38 97 GLY A CA 1
ATOM 749 C C . GLY A 1 97 ? 1.732 4.014 -12.305 1.00 89.38 97 GLY A C 1
ATOM 750 O O . GLY A 1 97 ? 2.324 4.864 -12.971 1.00 89.38 97 GLY A O 1
ATOM 751 N N . GLY A 1 98 ? 2.360 3.298 -11.368 1.00 87.31 98 GLY A N 1
ATOM 752 C CA . GLY A 1 98 ? 3.788 3.419 -11.067 1.00 87.31 98 GLY A CA 1
ATOM 753 C C . GLY A 1 98 ? 4.694 2.657 -12.036 1.00 87.31 98 GLY A C 1
ATOM 754 O O . GLY A 1 98 ? 5.910 2.895 -12.040 1.00 87.31 98 GLY A O 1
ATOM 755 N N . TYR A 1 99 ? 4.127 1.752 -12.831 1.00 88.12 99 TYR A N 1
ATOM 756 C CA . TYR A 1 99 ? 4.802 0.921 -13.820 1.00 88.12 99 TYR A CA 1
ATOM 757 C C . TYR A 1 99 ? 4.009 0.967 -15.127 1.00 88.12 99 TYR A C 1
ATOM 759 O O . TYR A 1 99 ? 2.785 0.958 -15.110 1.00 88.12 99 TYR A O 1
ATOM 767 N N . ALA A 1 100 ? 4.716 1.106 -16.251 1.00 87.12 100 ALA A N 1
ATOM 768 C CA . ALA A 1 100 ? 4.085 1.236 -17.565 1.00 87.12 100 ALA A CA 1
ATOM 769 C C . ALA A 1 100 ? 3.504 -0.093 -18.069 1.00 87.12 100 ALA A C 1
ATOM 771 O O . ALA A 1 100 ? 2.640 -0.077 -18.936 1.00 87.12 100 ALA A O 1
ATOM 772 N N . ASP A 1 101 ? 3.989 -1.202 -17.512 1.00 90.50 101 ASP A N 1
ATOM 773 C CA . ASP A 1 101 ? 3.601 -2.564 -17.871 1.00 90.50 101 ASP A CA 1
ATOM 774 C C . ASP A 1 101 ? 2.388 -3.061 -17.054 1.00 90.50 101 ASP A C 1
ATOM 776 O O . ASP A 1 101 ? 1.947 -4.192 -17.238 1.00 90.50 101 ASP A O 1
ATOM 780 N N . ASP A 1 102 ? 1.846 -2.229 -16.149 1.00 94.69 102 ASP A N 1
ATOM 781 C CA . ASP A 1 102 ? 0.602 -2.534 -15.437 1.00 94.69 102 ASP A CA 1
ATOM 782 C C . ASP A 1 102 ? -0.593 -2.419 -16.401 1.00 94.69 102 ASP A C 1
ATOM 784 O O . ASP A 1 102 ? -0.753 -1.411 -17.096 1.00 94.69 102 ASP A O 1
ATOM 788 N N . GLU A 1 103 ? -1.479 -3.415 -16.381 1.00 96.94 103 GLU A N 1
ATOM 789 C CA . GLU A 1 103 ? -2.752 -3.395 -17.110 1.00 96.94 103 GLU A CA 1
ATOM 790 C C . GLU A 1 103 ? -3.916 -3.556 -16.134 1.00 96.94 103 GLU A C 1
ATOM 792 O O . GLU A 1 103 ? -3.920 -4.500 -15.347 1.00 96.94 103 GLU A O 1
ATOM 797 N N . ASP A 1 104 ? -4.918 -2.677 -16.208 1.00 96.88 104 ASP A N 1
ATOM 798 C CA . ASP A 1 104 ? -6.117 -2.721 -15.364 1.00 96.88 104 ASP A CA 1
ATOM 799 C C . ASP A 1 104 ? -7.371 -2.942 -16.221 1.00 96.88 104 ASP A C 1
ATOM 801 O O . ASP A 1 104 ? -7.725 -2.104 -17.056 1.00 96.88 104 ASP A O 1
ATOM 805 N N . HIS A 1 105 ? -8.035 -4.079 -16.001 1.00 97.62 105 HIS A N 1
ATOM 806 C CA . HIS A 1 105 ? -9.266 -4.488 -16.683 1.00 97.62 105 HIS A CA 1
ATOM 807 C C . HIS A 1 105 ? -10.440 -4.650 -15.699 1.00 97.62 105 HIS A C 1
ATOM 809 O O . HIS A 1 105 ? -11.445 -5.290 -16.020 1.00 97.62 105 HIS A O 1
ATOM 815 N N . GLY A 1 106 ? -10.329 -4.083 -14.491 1.00 96.31 106 GLY A N 1
ATOM 816 C CA . GLY A 1 106 ? -11.340 -4.147 -13.434 1.00 96.31 106 GLY A CA 1
ATOM 817 C C . GLY A 1 106 ? -11.348 -5.484 -12.692 1.00 96.31 106 GLY A C 1
ATOM 818 O O . GLY A 1 106 ? -10.836 -5.582 -11.581 1.00 96.31 106 GLY A O 1
ATOM 819 N N . GLU A 1 107 ? -11.920 -6.524 -13.301 1.00 97.38 107 GLU A N 1
ATOM 820 C CA . GLU A 1 107 ? -12.048 -7.859 -12.681 1.00 97.38 107 GLU A CA 1
ATOM 821 C C . GLU A 1 107 ? -10.705 -8.597 -12.565 1.00 97.38 107 GLU A C 1
ATOM 823 O O . GLU A 1 107 ? -10.532 -9.496 -11.742 1.00 97.38 107 GLU A O 1
ATOM 828 N N . TRP A 1 108 ? -9.743 -8.226 -13.406 1.00 97.31 108 TRP A N 1
ATOM 829 C CA . TRP A 1 108 ? -8.384 -8.745 -13.384 1.00 97.31 108 TRP A CA 1
ATOM 830 C C . TRP A 1 108 ? -7.403 -7.657 -13.816 1.00 97.31 108 TRP A C 1
ATOM 832 O O . TRP A 1 108 ? -7.770 -6.671 -14.456 1.00 97.31 108 TRP A O 1
ATOM 842 N N . PHE A 1 109 ? -6.139 -7.848 -13.458 1.00 97.69 109 PHE A N 1
ATOM 843 C CA . PHE A 1 109 ? -5.058 -6.937 -13.800 1.00 97.69 109 PHE A CA 1
ATOM 844 C C . PHE A 1 109 ? -3.745 -7.705 -13.962 1.00 97.69 109 PHE A C 1
ATOM 846 O O . PHE A 1 109 ? -3.562 -8.775 -13.371 1.00 97.69 109 PHE A O 1
ATOM 853 N N . LEU A 1 110 ? -2.822 -7.149 -14.746 1.00 97.50 110 LEU A N 1
ATOM 854 C CA . LEU A 1 110 ? -1.416 -7.551 -14.743 1.00 97.50 110 LEU A CA 1
ATOM 855 C C . LEU A 1 110 ? -0.649 -6.575 -13.861 1.00 97.50 110 LEU A C 1
ATOM 857 O O . LEU A 1 110 ? -0.778 -5.362 -14.010 1.00 97.50 110 LEU A O 1
ATOM 861 N N . TYR A 1 111 ? 0.126 -7.114 -12.924 1.00 97.00 111 TYR A N 1
ATOM 862 C CA . TYR A 1 111 ? 0.844 -6.318 -11.938 1.00 97.00 111 TYR A CA 1
ATOM 863 C C . TYR A 1 111 ? 2.347 -6.486 -12.086 1.00 97.00 111 TYR A C 1
ATOM 865 O O . TYR A 1 111 ? 2.864 -7.608 -12.052 1.00 97.00 111 TYR A O 1
ATOM 873 N N . THR A 1 112 ? 3.056 -5.368 -12.175 1.00 96.88 112 THR A N 1
ATOM 874 C CA . THR A 1 112 ? 4.513 -5.366 -12.274 1.00 96.88 112 THR A CA 1
ATOM 875 C C . THR A 1 112 ? 5.152 -5.488 -10.892 1.00 96.88 112 THR A C 1
ATOM 877 O O . THR A 1 112 ? 4.801 -4.780 -9.943 1.00 96.88 112 THR A O 1
ATOM 880 N N . GLY A 1 113 ? 6.157 -6.359 -10.772 1.00 95.69 113 GLY A N 1
ATOM 881 C CA . GLY A 1 113 ? 6.997 -6.434 -9.579 1.00 95.69 113 GLY A CA 1
ATOM 882 C C . GLY A 1 113 ? 7.686 -5.100 -9.264 1.00 95.69 113 GLY A C 1
ATOM 883 O O . GLY A 1 113 ? 7.746 -4.176 -10.077 1.00 95.69 113 GLY A O 1
ATOM 884 N N . SER A 1 114 ? 8.247 -4.981 -8.059 1.00 94.75 114 SER A N 1
ATOM 885 C CA . SER A 1 114 ? 9.046 -3.802 -7.701 1.00 94.75 114 SER A CA 1
ATOM 886 C C . SER A 1 114 ? 10.529 -3.972 -8.067 1.00 94.75 114 SER A C 1
ATOM 888 O O . SER A 1 114 ? 10.994 -5.069 -8.361 1.00 94.75 114 SER A O 1
ATOM 890 N N . GLY A 1 115 ? 11.302 -2.882 -8.040 1.00 95.50 115 GLY A N 1
ATOM 891 C CA . GLY A 1 115 ? 12.737 -2.913 -8.353 1.00 95.50 115 GLY A CA 1
ATOM 892 C C . GLY A 1 115 ? 13.053 -2.725 -9.841 1.00 95.50 115 GLY A C 1
ATOM 893 O O . GLY A 1 115 ? 12.227 -2.213 -10.602 1.00 95.50 115 GLY A O 1
ATOM 894 N N . GLY A 1 116 ? 14.285 -3.064 -10.235 1.00 96.25 116 GLY A N 1
ATOM 895 C CA . GLY A 1 116 ? 14.805 -2.781 -11.581 1.00 96.25 116 GLY A CA 1
ATOM 896 C C . GLY A 1 116 ? 15.090 -1.293 -11.845 1.00 96.25 116 GLY A C 1
ATOM 897 O O . GLY A 1 116 ? 15.170 -0.861 -12.992 1.00 96.25 116 GLY A O 1
ATOM 898 N N . ARG A 1 117 ? 15.189 -0.480 -10.783 1.00 96.12 117 ARG A N 1
ATOM 899 C CA . ARG A 1 117 ? 15.308 0.987 -10.837 1.00 96.12 117 ARG A CA 1
ATOM 900 C C . ARG A 1 117 ? 16.476 1.473 -9.994 1.00 96.12 117 ARG A C 1
ATOM 902 O O . ARG A 1 117 ? 16.587 1.101 -8.827 1.00 96.12 117 ARG A O 1
ATOM 909 N N . ASP A 1 118 ? 17.267 2.395 -10.535 1.00 96.44 118 ASP A N 1
ATOM 910 C CA . ASP A 1 118 ? 18.217 3.161 -9.731 1.00 96.44 118 ASP A CA 1
ATOM 911 C C . ASP A 1 118 ? 17.484 4.184 -8.843 1.00 96.44 118 ASP A C 1
ATOM 913 O O . ASP A 1 118 ? 16.905 5.168 -9.326 1.00 96.44 118 ASP A O 1
ATOM 917 N N . LEU A 1 119 ? 17.524 3.939 -7.531 1.00 96.50 119 LEU A N 1
ATOM 918 C CA . LEU A 1 119 ? 16.962 4.799 -6.486 1.00 96.50 119 LEU A CA 1
ATOM 919 C C . LEU A 1 119 ? 18.038 5.570 -5.699 1.00 96.50 119 LEU A C 1
ATOM 921 O O . LEU A 1 119 ? 17.755 6.106 -4.618 1.00 96.50 119 LEU A O 1
ATOM 925 N N . SER A 1 120 ? 19.260 5.655 -6.235 1.00 96.31 120 SER A N 1
ATOM 926 C CA . SER A 1 120 ? 20.340 6.477 -5.689 1.00 96.31 120 SER A CA 1
ATOM 927 C C . SER A 1 120 ? 19.899 7.930 -5.451 1.00 96.31 120 SER A C 1
ATOM 929 O O . SER A 1 120 ? 18.958 8.452 -6.060 1.00 96.31 120 SER A O 1
ATOM 931 N N . GLY A 1 121 ? 20.551 8.597 -4.494 1.00 95.62 121 GLY A N 1
ATOM 932 C CA . GLY A 1 121 ? 20.209 9.976 -4.132 1.00 95.62 121 GLY A CA 1
ATOM 933 C C . GLY A 1 121 ? 18.888 10.116 -3.366 1.00 95.62 121 GLY A C 1
ATOM 934 O O . GLY A 1 121 ? 18.244 11.159 -3.443 1.00 95.62 121 GLY A O 1
ATOM 935 N N . ASN A 1 122 ? 18.485 9.084 -2.610 1.00 93.50 122 ASN A N 1
ATOM 936 C CA . ASN A 1 122 ? 17.287 9.093 -1.758 1.00 93.50 122 ASN A CA 1
ATOM 937 C C . ASN A 1 122 ? 15.973 9.264 -2.551 1.00 93.50 122 ASN A C 1
ATOM 939 O O . ASN A 1 122 ? 15.013 9.875 -2.066 1.00 93.50 122 ASN A O 1
ATOM 943 N N . LYS A 1 123 ? 15.910 8.707 -3.765 1.00 94.62 123 LYS A N 1
ATOM 944 C CA . LYS A 1 123 ? 14.669 8.627 -4.543 1.00 94.62 123 LYS A CA 1
ATOM 945 C C . LYS A 1 123 ? 13.715 7.594 -3.933 1.00 94.62 123 LYS A C 1
ATOM 947 O O . LYS A 1 123 ? 14.084 6.780 -3.087 1.00 94.62 123 LYS A O 1
ATOM 952 N N . ARG A 1 124 ? 12.447 7.666 -4.330 1.00 94.38 124 ARG A N 1
ATOM 953 C CA . ARG A 1 124 ? 11.424 6.652 -4.009 1.00 94.38 124 ARG A CA 1
ATOM 954 C C . ARG A 1 124 ? 10.918 5.941 -5.256 1.00 94.38 124 ARG A C 1
ATOM 956 O O . ARG A 1 124 ? 10.561 4.776 -5.181 1.00 94.38 124 ARG A O 1
ATOM 963 N N . THR A 1 125 ? 10.941 6.629 -6.392 1.00 93.69 125 THR A N 1
ATOM 964 C CA . THR A 1 125 ? 10.597 6.096 -7.708 1.00 93.69 125 THR A CA 1
ATOM 965 C C . THR A 1 125 ? 11.596 6.609 -8.743 1.00 93.69 125 THR A C 1
ATOM 967 O O . THR A 1 125 ? 12.319 7.584 -8.508 1.00 93.69 125 THR A O 1
ATOM 970 N N . ASN A 1 126 ? 11.638 5.947 -9.894 1.00 92.94 126 ASN A N 1
ATOM 971 C CA . ASN A 1 126 ? 12.359 6.385 -11.081 1.00 92.94 126 ASN A CA 1
ATOM 972 C C . ASN A 1 126 ? 11.515 5.989 -12.300 1.00 92.94 126 ASN A C 1
ATOM 974 O O . ASN A 1 126 ? 10.897 4.929 -12.282 1.00 92.94 126 ASN A O 1
ATOM 978 N N . LYS A 1 127 ? 11.449 6.843 -13.326 1.00 88.00 127 LYS A N 1
ATOM 979 C CA . LYS A 1 127 ? 10.663 6.565 -14.541 1.00 88.00 127 LYS A CA 1
ATOM 980 C C . LYS A 1 127 ? 11.348 5.551 -15.460 1.00 88.00 127 LYS A C 1
ATOM 982 O O . LYS A 1 127 ? 10.691 4.969 -16.309 1.00 88.00 127 LYS A O 1
ATOM 987 N N . VAL A 1 128 ? 12.660 5.378 -15.306 1.00 92.75 128 VAL A N 1
ATOM 988 C CA . VAL A 1 128 ? 13.476 4.515 -16.160 1.00 92.75 128 VAL A CA 1
ATOM 989 C C . VAL A 1 128 ? 13.751 3.200 -15.436 1.00 92.75 128 VAL A C 1
ATOM 991 O O . VAL A 1 128 ? 14.288 3.213 -14.325 1.00 92.75 128 VAL A O 1
ATOM 994 N N . GLN A 1 129 ? 13.410 2.083 -16.083 1.00 94.56 129 GLN A N 1
ATOM 995 C CA . GLN A 1 129 ? 13.938 0.766 -15.729 1.00 94.56 129 GLN A CA 1
ATOM 996 C C . GLN A 1 129 ? 15.397 0.702 -16.183 1.00 94.56 129 GLN A C 1
ATOM 998 O O . GLN A 1 129 ? 15.696 0.945 -17.350 1.00 94.56 129 GLN A O 1
ATOM 1003 N N . SER A 1 130 ? 16.311 0.433 -15.255 1.00 96.19 130 SER A N 1
ATOM 1004 C CA . SER A 1 130 ? 17.760 0.462 -15.497 1.00 96.19 130 SER A CA 1
ATOM 1005 C C . SER A 1 130 ? 18.439 -0.893 -15.299 1.00 96.19 130 SER A C 1
ATOM 1007 O O . SER A 1 130 ? 19.643 -1.001 -15.507 1.00 96.19 130 SER A O 1
ATOM 1009 N N . SER A 1 131 ? 17.699 -1.905 -14.849 1.00 96.94 131 SER A N 1
ATOM 1010 C CA . SER A 1 131 ? 18.182 -3.275 -14.674 1.00 96.94 131 SER A CA 1
ATOM 1011 C C . SER A 1 131 ? 17.006 -4.244 -14.595 1.00 96.94 131 SER A C 1
ATOM 1013 O O . SER A 1 131 ? 15.888 -3.833 -14.277 1.00 96.94 131 SER A O 1
ATOM 1015 N N . ASP A 1 132 ? 17.277 -5.532 -14.780 1.00 97.88 132 ASP A N 1
ATOM 1016 C CA . ASP A 1 132 ? 16.268 -6.576 -14.616 1.00 97.88 132 ASP A CA 1
ATOM 1017 C C . ASP A 1 132 ? 15.710 -6.604 -13.186 1.00 97.88 132 ASP A C 1
ATOM 1019 O O . ASP A 1 132 ? 16.409 -6.321 -12.200 1.00 97.88 132 ASP A O 1
ATOM 1023 N N . GLN A 1 133 ? 14.428 -6.948 -13.080 1.00 96.75 133 GLN A N 1
ATOM 1024 C CA . GLN A 1 133 ? 13.792 -7.267 -11.806 1.00 96.75 133 GLN A CA 1
ATOM 1025 C C . GLN A 1 133 ? 14.196 -8.667 -11.336 1.00 96.75 133 GLN A C 1
ATOM 1027 O O . GLN A 1 133 ? 14.728 -9.473 -12.100 1.00 96.75 133 GLN A O 1
ATOM 1032 N N . LYS A 1 134 ? 13.966 -8.946 -10.052 1.00 95.75 134 LYS A N 1
ATOM 1033 C CA . LYS A 1 134 ? 14.270 -10.237 -9.429 1.00 95.75 134 LYS A CA 1
ATOM 1034 C C . LYS A 1 134 ? 13.071 -10.723 -8.628 1.00 95.75 134 LYS A C 1
ATOM 1036 O O . LYS A 1 134 ? 12.348 -9.898 -8.069 1.00 95.75 134 LYS A O 1
ATOM 1041 N N . PHE A 1 135 ? 12.917 -12.043 -8.596 1.00 91.56 135 PHE A N 1
ATOM 1042 C CA . PHE A 1 135 ? 12.038 -12.746 -7.669 1.00 91.56 135 PHE A CA 1
ATOM 1043 C C . PHE A 1 135 ? 12.673 -12.807 -6.279 1.00 91.56 135 PHE A C 1
ATOM 1045 O O . PHE A 1 135 ? 13.918 -12.958 -6.212 1.00 91.56 135 PHE A O 1
#

Mean predicted aligned error: 3.82 Å

Nearest PDB structures (foldseek):
  2zo0-assembly1_B  TM=9.965E-01  e=3.091E-07  Mus musculus
  3f8j-assembly1_B  TM=9.948E-01  e=2.030E-06  Mus musculus
  2zkf-assembly1_A  TM=9.296E-01  e=2.030E-06  Mus musculus
  3clz-assembly3_C  TM=9.955E-01  e=1.019E-05  Homo sapiens
  6ghs-assembly1_A-2  TM=6.743E-01  e=8.472E-03  Thermocrispum agreste